Protein AF-A0A2S2N4M2-F1 (afdb_monomer_lite)

Structure (mmCIF, N/CA/C/O backbone):
data_AF-A0A2S2N4M2-F1
#
_entry.id   AF-A0A2S2N4M2-F1
#
loop_
_atom_site.group_PDB
_atom_site.id
_atom_site.type_symbol
_atom_site.label_atom_id
_atom_site.label_alt_id
_atom_site.label_comp_id
_atom_site.label_asym_id
_atom_site.label_entity_id
_atom_site.label_seq_id
_atom_site.pdbx_PDB_ins_code
_atom_site.Cartn_x
_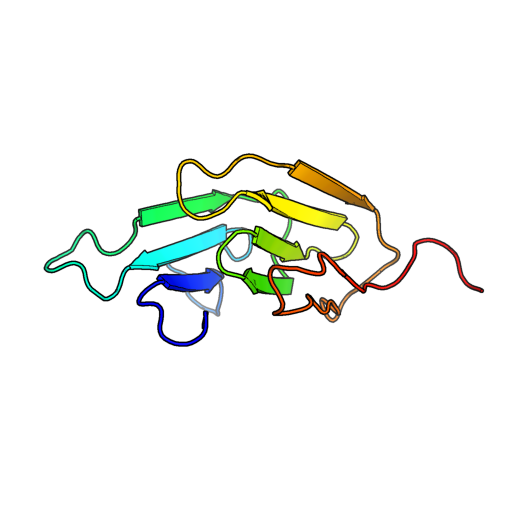atom_site.Cartn_y
_atom_site.Cartn_z
_atom_site.occupancy
_atom_site.B_iso_or_equiv
_atom_site.auth_seq_id
_atom_site.auth_comp_id
_atom_site.auth_asym_id
_atom_site.auth_atom_id
_atom_site.pdbx_PDB_model_num
ATOM 1 N N . MET A 1 1 ? -9.775 4.261 -2.021 1.00 62.59 1 MET A N 1
ATOM 2 C CA . MET A 1 1 ? -10.948 4.120 -1.133 1.00 62.59 1 MET A CA 1
ATOM 3 C C . MET A 1 1 ? -11.443 2.687 -1.236 1.00 62.59 1 MET A C 1
ATOM 5 O O . MET A 1 1 ? -11.504 2.176 -2.350 1.00 62.59 1 MET A O 1
ATOM 9 N N . LEU A 1 2 ? -11.699 2.011 -0.115 1.00 73.69 2 LEU A N 1
ATOM 10 C CA . LEU A 1 2 ? -12.089 0.598 -0.108 1.00 73.69 2 LEU A CA 1
ATOM 11 C C . LEU A 1 2 ? -13.612 0.457 -0.191 1.00 73.69 2 LEU A C 1
ATOM 13 O O . LEU A 1 2 ? -14.278 0.381 0.832 1.00 73.69 2 LEU A O 1
ATOM 17 N N . HIS A 1 3 ? -14.172 0.403 -1.401 1.00 78.31 3 HIS A N 1
ATOM 18 C CA . HIS A 1 3 ? -15.618 0.236 -1.620 1.00 78.31 3 HIS A CA 1
ATOM 19 C C . HIS A 1 3 ? -16.479 1.113 -0.679 1.00 78.31 3 HIS A C 1
ATOM 21 O O . HIS A 1 3 ? -16.288 2.324 -0.636 1.00 78.31 3 HIS A O 1
ATOM 27 N N . ARG A 1 4 ? -17.414 0.504 0.070 1.00 77.69 4 ARG A N 1
ATOM 28 C CA . ARG A 1 4 ? -18.278 1.149 1.075 1.00 77.69 4 ARG A CA 1
ATOM 29 C C . ARG A 1 4 ? -17.692 1.085 2.496 1.00 77.69 4 ARG A C 1
ATOM 31 O O . ARG A 1 4 ? -18.443 1.049 3.464 1.00 77.69 4 ARG A O 1
ATOM 38 N N . SER A 1 5 ? -16.370 1.000 2.628 1.00 83.50 5 SER A N 1
ATOM 39 C CA . SER A 1 5 ? -15.686 1.072 3.919 1.00 83.50 5 SER A CA 1
ATOM 40 C C . SER A 1 5 ? -15.341 2.519 4.268 1.00 83.50 5 SER A C 1
ATOM 42 O O . SER A 1 5 ? -14.990 3.327 3.413 1.00 83.50 5 SER A O 1
ATOM 44 N N . ASN A 1 6 ? -15.390 2.790 5.564 1.00 87.38 6 ASN A N 1
ATOM 45 C CA . ASN A 1 6 ? -14.867 3.952 6.274 1.00 87.38 6 ASN A CA 1
ATOM 46 C C . ASN A 1 6 ? -13.330 4.054 6.277 1.00 87.38 6 ASN A C 1
ATOM 48 O O . ASN A 1 6 ? -12.798 5.070 6.720 1.00 87.38 6 ASN A O 1
ATOM 52 N N . LEU A 1 7 ? -12.613 3.021 5.817 1.00 92.00 7 LEU A N 1
ATOM 53 C CA . LEU A 1 7 ? -11.153 3.002 5.831 1.00 92.00 7 LEU A CA 1
ATOM 54 C C . LEU A 1 7 ? -10.558 3.689 4.595 1.00 92.00 7 LEU A C 1
ATOM 56 O O . LEU A 1 7 ? -10.775 3.288 3.443 1.00 92.00 7 LEU A O 1
ATOM 60 N N . LEU A 1 8 ? -9.739 4.703 4.854 1.00 92.94 8 LEU A N 1
ATOM 61 C CA . LEU A 1 8 ? -8.998 5.482 3.871 1.00 92.94 8 LEU A CA 1
ATOM 62 C C . LEU A 1 8 ? -7.503 5.237 4.042 1.00 92.94 8 LEU A C 1
ATOM 64 O O . LEU A 1 8 ? -6.985 5.321 5.147 1.00 92.94 8 LEU A O 1
ATOM 68 N N . ALA A 1 9 ? -6.804 4.971 2.940 1.00 94.50 9 ALA A N 1
ATOM 69 C CA . ALA A 1 9 ? -5.347 4.955 2.917 1.00 94.50 9 ALA A CA 1
ATOM 70 C C . ALA A 1 9 ? -4.848 6.279 2.335 1.00 94.50 9 ALA A C 1
ATOM 72 O O . ALA A 1 9 ? -5.242 6.653 1.228 1.00 94.50 9 ALA A O 1
ATOM 73 N N . ILE A 1 10 ? -4.000 6.974 3.084 1.00 94.56 10 ILE A N 1
ATOM 74 C CA . ILE A 1 10 ? -3.437 8.279 2.744 1.00 94.56 10 ILE A CA 1
ATOM 75 C C . ILE A 1 10 ? -1.919 8.133 2.733 1.00 94.56 10 ILE A C 1
ATOM 77 O O . ILE A 1 10 ? -1.351 7.553 3.652 1.00 94.56 10 ILE A O 1
ATOM 81 N N . VAL A 1 11 ? -1.259 8.648 1.703 1.00 96.25 11 VAL A N 1
ATOM 82 C CA . VAL A 1 11 ? 0.206 8.723 1.656 1.00 96.25 11 VAL A CA 1
ATOM 83 C C . VAL A 1 11 ? 0.613 10.123 2.098 1.00 96.25 11 VAL A C 1
ATOM 85 O O . VAL A 1 11 ? -0.031 11.098 1.704 1.00 96.25 11 VAL A O 1
ATOM 88 N N . GLY A 1 12 ? 1.639 10.230 2.941 1.00 92.12 12 GLY A N 1
ATOM 89 C CA . GLY A 1 12 ? 2.228 11.527 3.273 1.00 92.12 12 GLY A CA 1
ATOM 90 C C . GLY A 1 12 ? 2.886 12.190 2.055 1.00 92.12 12 GLY A C 1
ATOM 91 O O . GLY A 1 12 ? 2.974 11.606 0.978 1.00 92.12 12 GLY A O 1
ATOM 92 N N . GLY A 1 13 ? 3.353 13.426 2.206 1.00 92.56 13 GLY A N 1
ATOM 93 C CA . GLY A 1 13 ? 4.002 14.175 1.123 1.00 92.56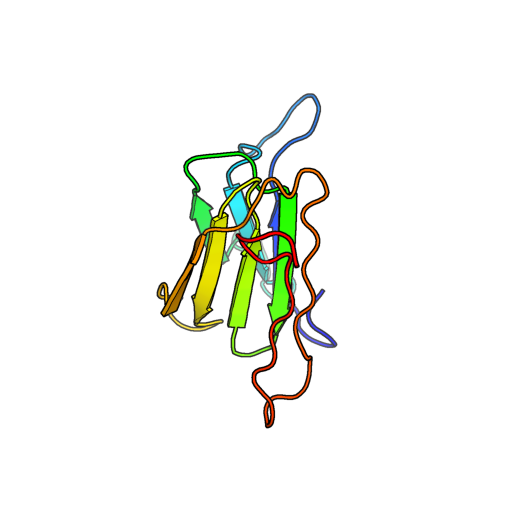 13 GLY A CA 1
ATOM 94 C C . GLY A 1 13 ? 3.344 15.518 0.796 1.00 92.56 13 GLY A C 1
ATOM 95 O O . GLY A 1 13 ? 2.530 16.042 1.558 1.00 92.56 13 GLY A O 1
ATOM 96 N N . GLY A 1 14 ? 3.752 16.101 -0.334 1.00 88.50 14 GLY A N 1
ATOM 97 C CA . GLY A 1 14 ? 3.436 17.479 -0.724 1.00 88.50 14 GLY A CA 1
ATOM 98 C C . GLY A 1 14 ? 4.590 18.449 -0.450 1.00 88.50 14 GLY A C 1
ATOM 99 O O . GLY A 1 14 ? 5.676 18.038 -0.055 1.00 88.50 14 GLY A O 1
ATOM 100 N N . SER A 1 15 ? 4.365 19.747 -0.677 1.00 90.44 15 SER A N 1
ATOM 101 C CA . SER A 1 15 ? 5.390 20.788 -0.477 1.00 90.44 15 SER A CA 1
ATOM 102 C C . SER A 1 15 ? 5.665 21.094 0.998 1.00 90.44 15 SER A C 1
ATOM 104 O O . SER A 1 15 ? 6.791 21.427 1.350 1.00 90.44 15 SER A O 1
ATOM 106 N N . HIS A 1 16 ? 4.650 20.951 1.856 1.00 92.38 16 HIS A N 1
ATOM 107 C CA . HIS A 1 16 ? 4.736 21.159 3.305 1.00 92.38 16 HIS A CA 1
ATOM 108 C C . HIS A 1 16 ? 4.056 19.991 4.041 1.00 92.38 16 HIS A C 1
ATOM 110 O O . HIS A 1 16 ? 2.945 20.139 4.560 1.00 92.38 16 HIS A O 1
ATOM 116 N N . PRO A 1 17 ? 4.666 18.793 4.020 1.00 90.94 17 PRO A N 1
ATOM 117 C CA . PRO A 1 17 ? 4.040 17.590 4.544 1.00 90.94 17 PRO A CA 1
ATOM 118 C C . PRO A 1 17 ? 3.962 17.597 6.073 1.00 90.94 17 PRO A C 1
ATOM 120 O O . PRO A 1 17 ? 4.955 17.842 6.754 1.00 90.94 17 PRO A O 1
ATOM 123 N N . LYS A 1 18 ? 2.804 17.213 6.625 1.00 90.75 18 LYS A N 1
ATOM 124 C CA . LYS A 1 18 ? 2.700 16.827 8.045 1.00 90.75 18 LYS A CA 1
ATOM 125 C C . LYS A 1 18 ? 3.326 15.452 8.313 1.00 90.75 18 LYS A C 1
ATOM 127 O O . LYS A 1 18 ? 3.839 15.221 9.401 1.00 90.75 18 LYS A O 1
ATOM 132 N N . PHE A 1 19 ? 3.264 14.555 7.329 1.00 93.25 19 PHE A N 1
ATOM 133 C CA . PHE A 1 19 ? 3.789 13.192 7.401 1.00 93.25 19 PHE A CA 1
ATOM 134 C C . PHE A 1 19 ? 4.709 12.913 6.206 1.00 93.25 19 PHE A C 1
ATOM 136 O O . PHE A 1 19 ? 4.396 13.388 5.109 1.00 93.25 19 PHE A O 1
ATOM 143 N N . PRO A 1 20 ? 5.796 12.136 6.376 1.00 94.94 20 PRO A N 1
ATOM 144 C CA . PRO A 1 20 ? 6.725 11.818 5.292 1.00 94.94 20 PRO A CA 1
ATOM 145 C C . PRO A 1 20 ? 6.044 11.128 4.103 1.00 94.94 20 PRO A C 1
ATOM 147 O O . PRO A 1 20 ? 5.112 10.347 4.282 1.00 94.94 20 PRO A O 1
ATOM 150 N N . ASP A 1 21 ? 6.564 11.339 2.897 1.00 95.94 21 ASP A N 1
ATOM 151 C CA . ASP A 1 21 ? 6.131 10.661 1.661 1.00 95.94 21 ASP A CA 1
ATOM 152 C C . ASP A 1 21 ? 6.376 9.142 1.656 1.00 95.94 21 ASP A C 1
ATOM 154 O O . ASP A 1 21 ? 5.754 8.385 0.910 1.00 95.94 21 ASP A O 1
ATOM 158 N N . ALA A 1 22 ? 7.250 8.678 2.541 1.00 97.00 22 ALA A N 1
ATOM 159 C CA . ALA A 1 22 ? 7.476 7.274 2.831 1.00 97.00 22 ALA A CA 1
ATOM 160 C C . ALA A 1 22 ? 6.502 6.699 3.880 1.00 97.00 22 ALA A C 1
ATOM 162 O O . ALA A 1 22 ? 6.741 5.606 4.392 1.00 97.00 22 ALA A O 1
ATOM 163 N N . SER A 1 23 ? 5.428 7.415 4.237 1.00 97.38 23 SER A N 1
ATOM 164 C CA . SER A 1 23 ? 4.451 6.970 5.242 1.00 97.38 23 SER A CA 1
ATOM 165 C C . SER A 1 23 ? 3.067 6.742 4.638 1.00 97.38 23 SER A C 1
ATOM 167 O O . SER A 1 23 ? 2.560 7.579 3.890 1.00 97.38 23 SER A O 1
ATOM 169 N N . VAL A 1 24 ? 2.437 5.619 4.995 1.00 97.31 24 VAL A N 1
ATOM 170 C C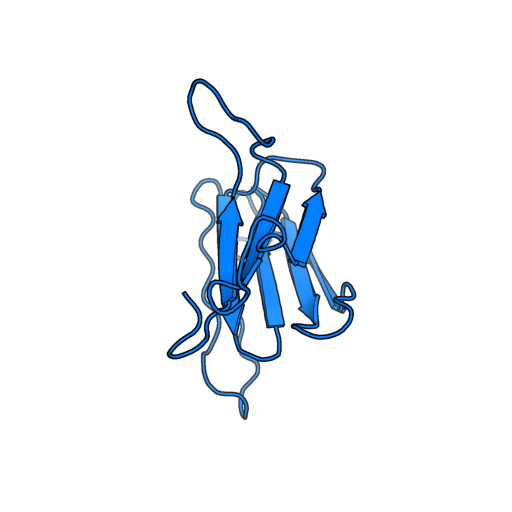A . VAL A 1 24 ? 1.032 5.314 4.683 1.00 97.31 24 VAL A CA 1
ATOM 171 C C . VAL A 1 24 ? 0.222 5.342 5.968 1.00 97.31 24 VAL A C 1
ATOM 173 O O . VAL A 1 24 ? 0.499 4.611 6.913 1.00 97.31 24 VAL A O 1
ATOM 176 N N . LEU A 1 25 ? -0.813 6.165 5.976 1.00 95.44 25 LEU A N 1
ATOM 177 C CA . LEU A 1 25 ? -1.718 6.398 7.087 1.00 95.44 25 LEU A CA 1
ATOM 178 C C . LEU A 1 25 ? -3.060 5.748 6.768 1.00 95.44 25 LEU A C 1
ATOM 180 O O . LEU A 1 25 ? -3.631 5.996 5.705 1.00 95.44 25 LEU A O 1
ATOM 184 N N . ILE A 1 26 ? -3.585 4.949 7.688 1.00 94.69 26 ILE A N 1
ATOM 185 C CA . ILE A 1 26 ? -4.942 4.416 7.594 1.00 94.69 26 ILE A CA 1
ATOM 186 C C . ILE A 1 26 ? -5.835 5.240 8.500 1.00 94.69 26 ILE A C 1
ATOM 188 O O . ILE A 1 26 ? -5.641 5.287 9.714 1.00 94.69 26 ILE A O 1
ATOM 192 N N . TRP A 1 27 ? -6.810 5.887 7.886 1.00 93.19 27 TRP A N 1
ATOM 193 C CA . TRP A 1 27 ? -7.819 6.689 8.547 1.00 93.19 27 TRP A CA 1
ATOM 194 C C . TRP A 1 27 ? -9.141 5.940 8.588 1.00 93.19 27 TRP A C 1
ATOM 196 O O . TRP A 1 27 ? -9.561 5.361 7.590 1.00 93.19 27 TRP A O 1
ATOM 206 N N . ASP A 1 28 ? -9.794 5.980 9.737 1.00 92.75 28 ASP A N 1
ATOM 207 C CA . ASP A 1 28 ? -11.140 5.479 9.959 1.00 92.75 28 ASP A CA 1
ATOM 208 C C . ASP A 1 28 ? -12.082 6.676 10.102 1.00 92.75 28 ASP A C 1
ATOM 210 O O . ASP A 1 28 ? -12.099 7.357 11.129 1.00 92.75 28 ASP A O 1
ATOM 214 N N . ASP A 1 29 ? -12.844 6.956 9.045 1.00 90.56 29 ASP A N 1
ATOM 215 C CA . ASP A 1 29 ? -13.721 8.127 9.020 1.00 90.56 29 ASP A CA 1
ATOM 216 C C . ASP A 1 29 ? -14.971 7.976 9.903 1.00 90.56 29 ASP A C 1
ATOM 218 O O . ASP A 1 29 ? -15.584 8.977 10.273 1.00 90.56 29 ASP A O 1
ATOM 222 N N . ALA A 1 30 ? -15.320 6.744 10.290 1.00 90.62 30 ALA A N 1
ATOM 223 C CA . ALA A 1 30 ? -16.467 6.475 11.153 1.00 90.62 30 ALA A CA 1
ATOM 224 C C . ALA A 1 30 ? -16.182 6.776 12.633 1.00 90.62 30 ALA A C 1
ATOM 226 O O . ALA A 1 30 ? -17.119 6.875 13.423 1.00 90.62 30 ALA A O 1
ATOM 227 N N . ARG A 1 31 ? -14.909 6.919 13.031 1.00 89.44 31 ARG A N 1
ATOM 228 C CA . ARG A 1 31 ? -14.546 7.290 14.405 1.00 89.44 31 ARG A CA 1
ATOM 229 C C . ARG A 1 31 ? -14.818 8.764 14.662 1.00 89.44 31 ARG A C 1
ATOM 231 O O . ARG A 1 31 ? -14.453 9.628 13.869 1.00 89.44 31 ARG A O 1
ATOM 238 N N . GLU A 1 32 ? -15.401 9.062 15.812 1.00 84.12 32 GLU A N 1
ATOM 239 C CA . GLU A 1 32 ? -15.594 10.437 16.263 1.00 84.12 32 GLU A CA 1
ATOM 240 C C . GLU A 1 32 ? -14.330 10.982 16.950 1.00 84.12 32 GLU A C 1
ATOM 242 O O . GLU A 1 32 ? -13.563 10.248 17.574 1.00 84.12 32 GLU A O 1
ATOM 247 N N . GLY A 1 33 ? -14.106 12.295 16.852 1.00 79.75 33 GLY A N 1
ATOM 248 C CA . GLY A 1 33 ? -12.994 12.973 17.524 1.00 79.75 33 GLY A CA 1
ATOM 249 C C . GLY A 1 33 ? -11.668 12.968 16.752 1.00 79.75 33 GLY A C 1
ATOM 250 O O . GLY A 1 33 ? -11.639 12.949 15.522 1.00 79.75 33 GLY A O 1
ATOM 251 N N . LYS A 1 34 ? -10.551 13.091 17.485 1.00 77.69 34 LYS A N 1
ATOM 252 C CA . LYS A 1 34 ? -9.201 13.275 16.911 1.00 77.69 34 LYS A CA 1
ATOM 253 C C . LYS A 1 34 ? -8.480 11.959 16.581 1.00 77.69 34 LYS A C 1
ATOM 255 O O . LYS A 1 34 ? -7.542 11.985 15.788 1.00 77.69 34 LYS A O 1
ATOM 260 N N . ASP A 1 35 ? -8.956 10.825 17.095 1.00 84.38 35 ASP A N 1
ATOM 261 C CA . ASP A 1 35 ? -8.350 9.494 16.909 1.00 84.38 35 ASP A CA 1
ATOM 262 C C . ASP A 1 35 ? -8.880 8.769 15.660 1.00 84.38 35 ASP A C 1
ATOM 264 O O . ASP A 1 35 ? -9.260 7.595 15.688 1.00 84.38 35 ASP A O 1
ATOM 268 N N . LYS A 1 36 ? -8.905 9.486 14.530 1.00 91.31 36 LYS A N 1
ATOM 269 C CA . LYS A 1 36 ? -9.248 8.913 13.218 1.00 91.31 36 LYS A CA 1
ATOM 270 C C . LYS A 1 36 ? -8.085 8.156 12.579 1.00 91.31 36 LYS A C 1
ATOM 272 O O . LYS A 1 36 ? -8.315 7.283 11.749 1.00 91.31 36 LYS A O 1
ATOM 27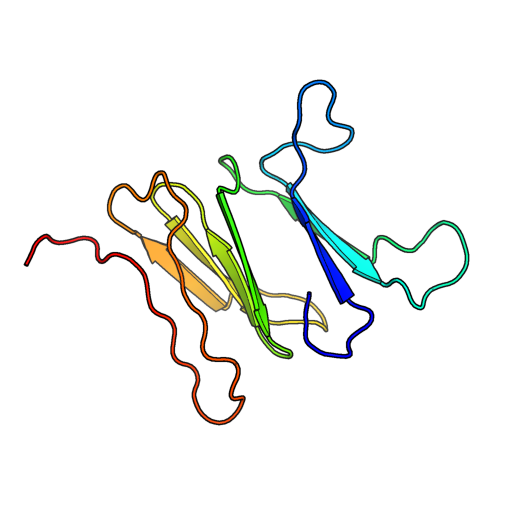7 N N . LEU A 1 37 ? -6.842 8.472 12.944 1.00 92.12 37 LEU A N 1
ATOM 278 C CA . LEU A 1 37 ? -5.665 7.741 12.476 1.00 92.12 37 LEU A CA 1
ATOM 279 C C . LEU A 1 37 ? -5.559 6.419 13.242 1.00 92.12 37 LEU A C 1
ATOM 281 O O . LEU A 1 37 ? -5.261 6.418 14.433 1.00 92.12 37 LEU A O 1
ATOM 285 N N . VAL A 1 38 ? -5.810 5.299 12.564 1.00 93.06 38 VAL A N 1
ATOM 286 C CA . VAL A 1 38 ? -5.853 3.975 13.205 1.00 93.06 38 VAL A CA 1
ATOM 287 C C . VAL A 1 38 ? -4.584 3.163 13.004 1.00 93.06 38 VAL A C 1
ATOM 289 O O . VAL A 1 38 ? -4.265 2.325 13.844 1.00 93.06 38 VAL A O 1
ATOM 292 N N . LEU A 1 39 ? -3.870 3.381 11.898 1.00 93.56 39 LEU A N 1
ATOM 293 C CA . LEU A 1 39 ? -2.612 2.700 11.598 1.00 93.56 39 LEU A CA 1
ATOM 294 C C . LEU A 1 39 ? -1.675 3.645 10.849 1.00 93.56 39 LEU A C 1
ATOM 296 O O . LEU A 1 39 ? -2.118 4.459 10.039 1.00 93.56 39 LEU A O 1
ATOM 300 N N . GLU A 1 40 ? -0.380 3.469 11.067 1.00 94.94 40 GLU A N 1
ATOM 301 C CA . GLU A 1 40 ? 0.685 4.150 10.341 1.00 94.94 40 GLU A CA 1
ATOM 302 C C . GLU A 1 40 ? 1.744 3.122 9.941 1.00 94.94 40 GLU A C 1
ATOM 304 O O . GLU A 1 40 ? 2.153 2.280 10.742 1.00 94.94 40 GLU A O 1
ATOM 309 N N . PHE A 1 41 ? 2.160 3.172 8.680 1.00 96.44 41 PHE A N 1
ATOM 310 C CA . PHE A 1 41 ? 3.210 2.336 8.117 1.00 96.44 41 PHE A CA 1
ATOM 311 C C . PHE A 1 41 ? 4.326 3.236 7.607 1.00 96.44 41 PHE A C 1
ATOM 313 O O . PHE A 1 41 ? 4.060 4.146 6.823 1.00 96.44 41 PHE A O 1
ATOM 320 N N . SER A 1 42 ? 5.566 2.943 7.987 1.00 96.69 42 SER A N 1
ATOM 321 C CA . SER A 1 42 ? 6.748 3.668 7.518 1.00 96.69 42 SER A CA 1
ATOM 322 C C . SER A 1 42 ? 7.594 2.781 6.610 1.00 96.69 42 SER A C 1
ATOM 324 O O . SER A 1 42 ? 7.836 1.610 6.909 1.00 96.69 42 SER A O 1
ATOM 326 N N . PHE A 1 43 ? 8.059 3.351 5.503 1.00 97.12 43 PHE A N 1
ATOM 327 C CA . PHE A 1 43 ? 8.821 2.660 4.470 1.00 97.12 43 PHE A CA 1
ATOM 328 C C . PHE A 1 43 ? 10.208 3.293 4.287 1.00 97.12 43 PHE A C 1
ATOM 330 O O . PHE A 1 43 ? 10.414 4.457 4.622 1.00 97.12 43 PHE A O 1
ATOM 337 N N . PRO A 1 44 ? 11.189 2.548 3.746 1.00 95.31 44 PRO A N 1
ATOM 338 C CA . PRO A 1 44 ? 12.549 3.060 3.557 1.00 95.31 44 PRO A CA 1
ATOM 339 C C . PRO A 1 44 ? 12.693 4.026 2.369 1.00 95.31 44 PRO A C 1
ATOM 341 O O . PRO A 1 44 ? 13.747 4.632 2.193 1.00 95.31 44 PRO A O 1
ATOM 344 N N . ARG A 1 45 ? 11.680 4.122 1.503 1.00 96.50 45 ARG A N 1
ATOM 345 C CA . ARG A 1 45 ? 11.654 4.978 0.308 1.00 96.50 45 ARG A CA 1
ATOM 346 C C . ARG A 1 45 ? 10.245 5.552 0.120 1.00 96.50 45 ARG A C 1
ATOM 348 O O . ARG A 1 45 ? 9.304 4.973 0.669 1.00 96.50 45 ARG A O 1
ATOM 355 N N . PRO A 1 46 ? 10.094 6.621 -0.684 1.00 97.31 46 PRO A N 1
ATOM 356 C CA . PRO A 1 46 ? 8.792 7.200 -0.988 1.00 97.31 46 PRO A CA 1
ATOM 357 C C . PRO A 1 46 ? 7.811 6.169 -1.542 1.00 97.31 46 PRO A C 1
ATOM 359 O O . PRO A 1 46 ? 8.167 5.320 -2.370 1.00 97.31 46 PRO A O 1
ATOM 362 N N . VAL A 1 47 ? 6.567 6.258 -1.083 1.00 97.94 47 VAL A N 1
ATOM 363 C CA . VAL A 1 47 ? 5.480 5.406 -1.554 1.00 97.94 47 VAL A CA 1
ATOM 364 C C . VAL A 1 47 ? 4.895 6.013 -2.823 1.00 97.94 47 VAL A C 1
ATOM 366 O O . VAL A 1 47 ? 4.424 7.145 -2.828 1.00 97.94 47 VAL A O 1
ATOM 369 N N . LEU A 1 48 ? 4.907 5.243 -3.908 1.00 97.31 48 LEU A N 1
ATOM 370 C CA . LEU A 1 48 ? 4.422 5.677 -5.219 1.00 97.31 48 LEU A CA 1
ATOM 371 C C . LEU A 1 48 ? 2.940 5.367 -5.422 1.00 97.31 48 LEU A C 1
ATOM 373 O O . LEU A 1 48 ? 2.227 6.117 -6.084 1.00 97.31 48 LEU A O 1
ATOM 377 N N . ALA A 1 49 ? 2.467 4.249 -4.872 1.00 96.81 49 ALA A N 1
ATOM 378 C CA . ALA A 1 49 ? 1.069 3.861 -4.967 1.00 96.81 49 ALA A CA 1
ATOM 379 C C . ALA A 1 49 ? 0.639 2.985 -3.793 1.00 96.81 49 ALA A C 1
ATOM 381 O O . ALA A 1 49 ? 1.426 2.228 -3.222 1.00 96.81 49 ALA A O 1
ATOM 382 N N . VAL A 1 50 ? -0.656 3.049 -3.489 1.00 96.88 50 VAL A N 1
ATOM 383 C CA . VAL A 1 50 ? -1.326 2.151 -2.550 1.00 96.88 50 VAL A CA 1
ATOM 384 C C . VAL A 1 50 ? -2.542 1.534 -3.239 1.00 96.88 50 VAL A C 1
ATOM 386 O O . VAL A 1 50 ? -3.293 2.210 -3.955 1.00 96.88 50 VAL A O 1
ATOM 389 N N . ARG A 1 51 ? -2.743 0.233 -3.035 1.00 95.56 51 ARG A N 1
ATOM 390 C CA . ARG A 1 51 ? -3.978 -0.484 -3.377 1.00 95.56 51 ARG A CA 1
ATOM 391 C C . ARG A 1 51 ? -4.474 -1.217 -2.147 1.00 95.56 51 ARG A C 1
ATOM 393 O O . ARG A 1 51 ? -3.685 -1.711 -1.351 1.00 95.56 51 ARG A O 1
ATOM 400 N N . MET A 1 52 ? -5.786 -1.273 -1.980 1.00 93.06 52 MET A N 1
ATOM 401 C CA . MET A 1 52 ? -6.394 -1.870 -0.800 1.00 93.06 52 MET A CA 1
ATOM 402 C C . MET A 1 52 ? -7.617 -2.681 -1.197 1.00 93.06 52 MET A C 1
ATOM 404 O O . MET A 1 52 ? -8.423 -2.243 -2.016 1.00 93.06 52 MET A O 1
ATOM 408 N N . ARG A 1 53 ? -7.744 -3.843 -0.565 1.00 91.62 53 ARG A N 1
ATOM 409 C CA . ARG A 1 53 ? -8.935 -4.688 -0.512 1.00 91.62 53 ARG A CA 1
ATOM 410 C C . ARG A 1 53 ? -9.244 -4.971 0.962 1.00 91.62 53 ARG A C 1
ATOM 412 O O . ARG A 1 53 ? -8.450 -4.639 1.836 1.00 91.62 53 ARG A O 1
ATOM 419 N N . HIS A 1 54 ? -10.388 -5.584 1.251 1.00 89.25 54 HIS A N 1
ATOM 420 C CA . HIS A 1 54 ? -10.834 -5.850 2.618 1.00 89.25 54 HIS A CA 1
ATOM 421 C C . HIS A 1 54 ? -9.811 -6.628 3.459 1.00 89.25 54 HIS A C 1
ATOM 423 O O . HIS A 1 54 ? -9.700 -6.388 4.652 1.00 89.25 54 HIS A O 1
ATOM 429 N N . ASP A 1 55 ? -9.051 -7.537 2.851 1.00 92.06 55 ASP A N 1
ATOM 430 C CA . ASP A 1 55 ? -8.108 -8.427 3.531 1.00 92.06 55 ASP A CA 1
ATOM 431 C C . ASP A 1 55 ? -6.628 -8.128 3.222 1.00 92.06 55 ASP A C 1
ATOM 433 O O . ASP A 1 55 ? -5.741 -8.814 3.743 1.00 92.06 55 ASP A O 1
ATOM 437 N N . ARG A 1 56 ? -6.342 -7.162 2.336 1.00 94.69 56 ARG A N 1
ATOM 438 C CA . ARG A 1 56 ? -4.991 -6.885 1.826 1.00 94.69 56 ARG A CA 1
ATOM 439 C C . ARG A 1 56 ? -4.734 -5.393 1.658 1.00 94.69 56 ARG A C 1
ATOM 441 O O . ARG A 1 56 ? -5.520 -4.690 1.025 1.00 94.69 56 ARG A O 1
ATOM 448 N N . LEU A 1 57 ? -3.571 -4.950 2.121 1.00 96.31 57 LEU A N 1
ATOM 449 C CA . LEU A 1 57 ? -3.004 -3.639 1.816 1.00 96.31 57 LEU A CA 1
ATOM 450 C C . LEU A 1 57 ? -1.731 -3.834 0.992 1.00 96.31 57 LEU A C 1
ATOM 452 O O . LEU A 1 57 ? -0.830 -4.561 1.400 1.00 96.31 57 LEU A O 1
ATOM 456 N N . VAL A 1 58 ? -1.659 -3.191 -0.166 1.00 97.56 58 VAL A N 1
ATOM 457 C CA . VAL A 1 58 ? -0.521 -3.254 -1.081 1.00 97.56 58 VAL A CA 1
ATOM 458 C C . VAL A 1 58 ? 0.120 -1.880 -1.169 1.00 97.56 58 VAL A C 1
ATOM 460 O O . VAL A 1 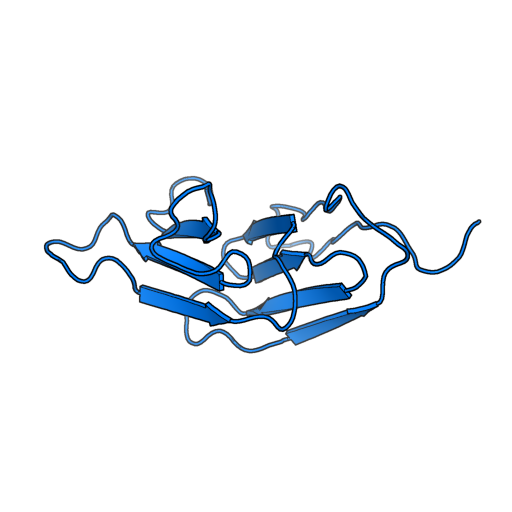58 ? -0.554 -0.906 -1.505 1.00 97.56 58 VAL A O 1
ATOM 463 N N . VAL A 1 59 ? 1.420 -1.812 -0.895 1.00 98.06 59 VAL A N 1
ATOM 464 C CA . VAL A 1 59 ? 2.213 -0.580 -0.936 1.00 98.06 59 VAL A CA 1
ATOM 465 C C . VAL A 1 59 ? 3.334 -0.731 -1.952 1.00 98.06 59 VAL A C 1
ATOM 467 O O . VAL A 1 59 ? 4.078 -1.710 -1.917 1.00 98.06 59 VAL A O 1
ATOM 470 N N . VAL A 1 60 ? 3.454 0.240 -2.853 1.00 98.06 60 VAL A N 1
ATOM 471 C CA . VAL A 1 60 ? 4.397 0.211 -3.974 1.00 98.06 60 VAL A CA 1
ATOM 472 C C . VAL A 1 60 ? 5.453 1.285 -3.798 1.00 98.06 60 VAL A C 1
ATOM 474 O O . VAL A 1 60 ? 5.134 2.465 -3.663 1.00 98.06 60 VAL A O 1
ATOM 477 N N . LEU A 1 61 ? 6.708 0.864 -3.840 1.00 97.56 61 LEU A N 1
ATOM 478 C CA . LEU A 1 61 ? 7.893 1.702 -3.971 1.00 97.56 61 LEU A CA 1
ATOM 479 C C . LEU A 1 61 ? 8.429 1.555 -5.405 1.00 97.56 61 LEU A C 1
ATOM 481 O O . LEU A 1 61 ? 7.943 0.750 -6.197 1.00 97.56 61 LEU A O 1
ATOM 485 N N . GLN A 1 62 ? 9.479 2.300 -5.734 1.00 96.50 62 GLN A N 1
ATOM 486 C CA . GLN A 1 62 ? 10.074 2.297 -7.073 1.00 96.50 62 GLN A CA 1
ATOM 487 C C . GLN A 1 62 ? 10.576 0.921 -7.546 1.00 96.50 62 GLN A C 1
ATOM 489 O O . GLN A 1 62 ? 10.406 0.583 -8.712 1.00 96.50 62 GLN A O 1
ATOM 494 N N . ASN A 1 63 ? 11.181 0.120 -6.665 1.00 96.00 63 ASN A N 1
ATOM 495 C CA . ASN A 1 63 ? 11.772 -1.183 -7.023 1.00 96.00 63 ASN A CA 1
ATOM 496 C C . ASN A 1 63 ? 11.277 -2.331 -6.137 1.00 96.00 63 ASN A C 1
ATOM 498 O O . ASN A 1 63 ? 11.829 -3.431 -6.168 1.00 96.00 63 ASN A O 1
ATOM 502 N N . ARG A 1 64 ? 10.290 -2.064 -5.279 1.00 96.50 64 ARG A N 1
ATOM 503 C CA . ARG A 1 64 ? 9.765 -3.034 -4.319 1.00 96.50 64 ARG A CA 1
ATOM 504 C C . ARG A 1 64 ? 8.284 -2.827 -4.095 1.00 96.50 64 ARG A C 1
ATOM 506 O O . ARG A 1 64 ? 7.778 -1.712 -4.179 1.00 96.50 64 ARG A O 1
ATOM 513 N N . LEU A 1 65 ? 7.606 -3.905 -3.747 1.00 97.38 65 LEU A N 1
ATOM 514 C CA . LEU A 1 65 ? 6.204 -3.898 -3.378 1.00 97.38 65 LEU A CA 1
ATOM 515 C C . LEU A 1 65 ? 6.002 -4.749 -2.129 1.00 97.38 65 LEU A C 1
ATOM 517 O O . LEU A 1 65 ? 6.558 -5.840 -2.010 1.00 97.38 65 LEU A O 1
ATOM 521 N N . TYR A 1 66 ? 5.175 -4.255 -1.216 1.00 97.88 66 TYR A N 1
ATOM 522 C CA . TYR A 1 66 ? 4.818 -4.928 0.025 1.00 97.88 66 TYR A CA 1
ATOM 523 C C . TYR A 1 66 ? 3.336 -5.271 0.036 1.00 97.88 66 TYR A C 1
ATOM 525 O O . TYR A 1 66 ? 2.500 -4.442 -0.323 1.00 97.88 66 TYR A O 1
ATOM 533 N N . VAL A 1 67 ? 3.011 -6.475 0.497 1.00 97.50 67 VAL A N 1
ATOM 534 C CA . VAL A 1 67 ? 1.636 -6.918 0.732 1.00 97.50 67 VAL A CA 1
ATOM 535 C C . VAL A 1 67 ? 1.469 -7.195 2.216 1.00 97.50 67 VAL A C 1
ATOM 537 O O . VAL A 1 67 ? 2.189 -8.019 2.776 1.00 97.50 67 VAL A O 1
ATOM 540 N N . PHE A 1 68 ? 0.498 -6.543 2.841 1.00 97.50 68 PHE A N 1
ATOM 541 C CA . PHE A 1 68 ? 0.141 -6.722 4.242 1.00 97.50 68 PHE A CA 1
ATOM 542 C C . PHE A 1 68 ? -1.239 -7.363 4.380 1.00 97.50 68 PHE A C 1
ATOM 544 O O . PHE A 1 68 ? -2.113 -7.174 3.527 1.00 97.50 68 PHE A O 1
ATOM 551 N N . SER A 1 69 ? -1.446 -8.094 5.474 1.00 95.06 69 SER A N 1
ATOM 552 C CA . SER A 1 69 ? -2.789 -8.425 5.947 1.00 95.06 69 SER A CA 1
ATOM 553 C C . SER A 1 69 ? -3.507 -7.149 6.397 1.00 95.06 69 SER A C 1
ATOM 555 O O . SER A 1 69 ? -2.879 -6.165 6.789 1.00 95.06 69 SER A O 1
ATOM 557 N N . PHE A 1 70 ? -4.832 -7.133 6.297 1.00 92.44 70 PHE A N 1
ATOM 558 C CA . PHE A 1 70 ? -5.651 -5.969 6.631 1.00 92.44 70 PHE A CA 1
ATOM 559 C C . PHE A 1 70 ? -7.063 -6.422 7.051 1.00 92.44 70 PHE A C 1
ATOM 561 O O . PHE A 1 70 ? -7.478 -7.500 6.626 1.00 92.44 70 PHE A O 1
ATOM 568 N N . PRO A 1 71 ? -7.820 -5.666 7.872 1.00 87.19 71 PRO A N 1
ATOM 569 C CA . PRO A 1 71 ? -7.425 -4.481 8.645 1.00 87.19 71 PRO A CA 1
ATOM 570 C C 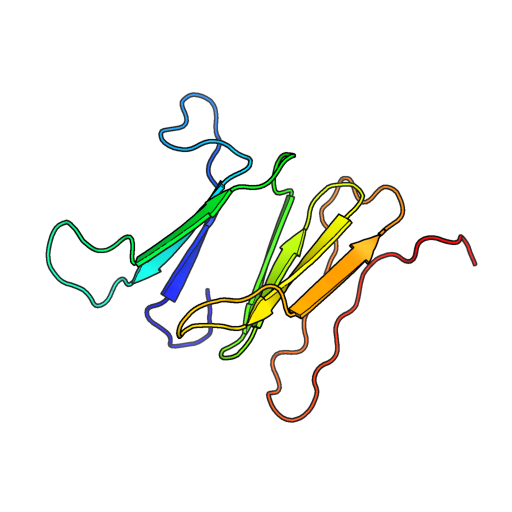. PRO A 1 71 ? -6.905 -4.795 10.057 1.00 87.19 71 PRO A C 1
ATOM 572 O O . PRO A 1 71 ? -6.226 -3.969 10.663 1.00 87.19 71 PRO A O 1
ATOM 575 N N . HIS A 1 72 ? -7.213 -5.974 10.604 1.00 87.06 72 HIS A N 1
ATOM 576 C CA . HIS A 1 72 ? -6.917 -6.308 11.998 1.00 87.06 72 HIS A CA 1
ATOM 577 C C . HIS A 1 72 ? -5.475 -6.796 12.158 1.00 87.06 72 HIS A C 1
ATOM 579 O O . HIS A 1 72 ? -5.139 -7.875 11.679 1.00 87.06 72 HIS A O 1
ATOM 585 N N . ARG A 1 73 ? -4.652 -6.019 12.876 1.00 88.94 73 ARG A N 1
ATOM 586 C CA . ARG A 1 73 ? -3.219 -6.286 13.125 1.00 88.94 73 ARG A CA 1
ATOM 587 C C . ARG A 1 73 ? -2.446 -6.597 11.832 1.00 88.94 73 ARG A C 1
ATOM 589 O O . ARG A 1 73 ? -2.057 -7.743 11.613 1.00 88.94 73 ARG A O 1
ATOM 596 N N . PRO A 1 74 ? -2.221 -5.584 10.981 1.00 94.06 74 PRO A N 1
ATOM 597 C CA . PRO A 1 74 ? -1.506 -5.764 9.728 1.00 94.06 74 PRO A CA 1
ATOM 598 C C . PRO A 1 74 ? -0.118 -6.373 9.929 1.00 94.06 74 PRO A C 1
ATOM 600 O O . PRO A 1 74 ? 0.701 -5.863 10.692 1.00 94.06 74 PRO A O 1
ATOM 603 N N . THR A 1 75 ? 0.160 -7.447 9.204 1.00 96.50 75 THR A N 1
ATOM 604 C CA . THR A 1 75 ? 1.461 -8.115 9.152 1.00 96.50 75 THR A CA 1
ATOM 605 C C . THR A 1 75 ? 1.915 -8.213 7.707 1.00 96.50 75 THR A C 1
ATOM 607 O O . THR A 1 75 ? 1.099 -8.372 6.798 1.00 96.50 75 THR A O 1
ATOM 610 N N . LYS A 1 76 ? 3.224 -8.094 7.471 1.00 97.31 76 LYS A N 1
ATOM 611 C CA . LYS A 1 76 ? 3.789 -8.247 6.128 1.00 97.31 76 LYS A CA 1
ATOM 612 C C . LYS A 1 76 ? 3.640 -9.708 5.698 1.00 97.31 76 LYS A C 1
ATOM 614 O O . LYS A 1 76 ? 4.216 -10.590 6.325 1.00 97.31 76 LYS A O 1
ATOM 619 N N . LEU A 1 77 ? 2.864 -9.941 4.646 1.00 96.81 77 LEU A N 1
ATOM 620 C CA . LEU A 1 77 ? 2.634 -11.260 4.058 1.00 96.81 77 LEU A CA 1
ATOM 621 C C . LEU A 1 77 ? 3.659 -11.554 2.967 1.00 96.81 77 LEU A C 1
ATOM 623 O O . LEU A 1 77 ? 4.253 -12.626 2.953 1.00 96.81 77 LEU A O 1
ATOM 627 N N . PHE A 1 78 ? 3.869 -10.592 2.067 1.00 96.69 78 PHE A N 1
ATOM 628 C CA . PHE A 1 78 ? 4.774 -10.749 0.934 1.00 96.69 78 PHE A CA 1
ATOM 629 C C . PHE A 1 78 ? 5.582 -9.484 0.682 1.00 96.69 78 PHE A C 1
ATOM 631 O O . PHE A 1 78 ? 5.147 -8.365 0.966 1.00 96.69 78 PHE A O 1
ATOM 638 N N . GLU A 1 79 ? 6.755 -9.691 0.102 1.00 97.06 79 GLU A N 1
ATOM 639 C CA . GLU A 1 79 ? 7.632 -8.656 -0.418 1.00 97.06 79 GLU A CA 1
ATOM 640 C C . GLU A 1 79 ? 8.120 -9.114 -1.789 1.00 97.06 79 GLU A C 1
ATOM 642 O O . GLU A 1 79 ? 8.600 -10.237 -1.936 1.00 97.06 79 GLU A O 1
ATOM 647 N N . PHE A 1 80 ? 7.965 -8.251 -2.787 1.00 95.88 80 PHE A N 1
ATOM 648 C CA . PHE A 1 80 ? 8.387 -8.519 -4.154 1.00 95.88 80 PHE A CA 1
ATOM 649 C C . PHE A 1 80 ? 9.367 -7.449 -4.601 1.00 95.88 80 PHE A C 1
ATOM 651 O O . PHE A 1 80 ? 9.131 -6.257 -4.397 1.00 95.88 80 PHE A O 1
ATOM 658 N N . GLU A 1 81 ? 10.444 -7.872 -5.252 1.00 94.81 81 GLU A N 1
ATOM 659 C CA . GLU A 1 81 ? 11.300 -6.966 -6.006 1.00 94.81 81 GLU A CA 1
ATOM 660 C C . GLU A 1 81 ? 10.726 -6.771 -7.407 1.00 94.81 81 GLU A C 1
ATOM 662 O O . GLU A 1 81 ? 10.296 -7.718 -8.071 1.00 94.81 81 GLU A O 1
ATOM 667 N N . THR A 1 82 ? 10.717 -5.523 -7.855 1.00 94.25 82 THR A N 1
ATOM 668 C CA . THR A 1 82 ? 10.258 -5.138 -9.187 1.00 94.25 82 THR A CA 1
ATOM 669 C C . THR A 1 82 ? 11.418 -4.525 -9.950 1.00 94.25 82 THR A C 1
ATOM 671 O O . THR A 1 82 ? 12.371 -3.997 -9.369 1.00 94.25 82 THR A O 1
ATOM 674 N N . ARG A 1 83 ? 11.319 -4.519 -11.281 1.00 93.12 83 ARG A N 1
ATOM 675 C CA . ARG A 1 83 ? 12.111 -3.567 -12.062 1.00 93.12 83 ARG A CA 1
ATOM 676 C C . ARG A 1 83 ? 11.707 -2.139 -11.667 1.00 93.12 83 ARG A C 1
ATOM 678 O O . ARG A 1 83 ? 10.719 -1.937 -10.958 1.00 93.12 83 ARG A O 1
ATOM 685 N N . ASP A 1 84 ? 12.478 -1.161 -12.127 1.00 95.12 84 ASP A N 1
ATOM 686 C CA . ASP A 1 84 ? 12.128 0.250 -12.017 1.00 95.12 84 ASP A CA 1
ATOM 687 C C . ASP A 1 84 ? 10.670 0.507 -12.434 1.00 95.12 84 ASP A C 1
ATOM 689 O O . ASP A 1 84 ? 10.277 0.305 -13.585 1.00 95.12 84 ASP A O 1
ATOM 693 N N . ASN A 1 85 ? 9.868 0.905 -11.450 1.00 95.44 85 ASN A N 1
ATOM 694 C CA . ASN A 1 85 ? 8.444 1.180 -11.550 1.00 95.44 85 ASN A CA 1
ATOM 695 C C . ASN A 1 85 ? 8.174 2.624 -11.092 1.00 95.44 85 ASN A C 1
ATOM 697 O O . ASN A 1 85 ? 7.480 2.843 -10.096 1.00 95.44 85 ASN A O 1
ATOM 701 N N . PRO A 1 86 ? 8.704 3.639 -11.803 1.00 95.44 86 PRO A N 1
ATOM 702 C CA . PRO A 1 86 ? 8.646 5.038 -11.371 1.00 95.44 86 PRO A CA 1
ATOM 703 C C . PRO A 1 86 ? 7.216 5.591 -11.314 1.00 95.44 86 PRO A C 1
ATOM 705 O O . PRO A 1 86 ? 6.960 6.604 -10.674 1.00 95.44 86 PRO A O 1
ATOM 708 N N . LYS A 1 87 ? 6.267 4.920 -11.978 1.00 95.19 87 LYS A N 1
ATOM 709 C CA . LYS A 1 87 ? 4.843 5.276 -11.989 1.00 95.19 87 LYS A CA 1
ATOM 710 C C . LYS A 1 87 ? 4.021 4.537 -10.924 1.00 95.19 87 LYS A C 1
ATOM 712 O O . LYS A 1 87 ? 2.811 4.732 -10.875 1.00 95.19 87 LYS A O 1
ATOM 717 N N . GLY A 1 88 ? 4.634 3.662 -10.120 1.00 95.75 88 GLY A N 1
ATOM 718 C CA . GLY A 1 88 ? 3.925 2.879 -9.103 1.00 95.75 88 GLY A CA 1
ATOM 719 C C . GLY A 1 88 ? 2.816 1.991 -9.681 1.00 95.75 88 GLY A C 1
ATOM 720 O O . GLY A 1 88 ? 1.764 1.831 -9.065 1.00 95.75 88 GLY A O 1
ATOM 721 N N . ILE A 1 89 ? 3.011 1.447 -10.886 1.00 96.25 89 ILE A N 1
ATOM 722 C CA . ILE A 1 89 ? 2.007 0.642 -11.585 1.00 96.25 89 ILE A CA 1
ATOM 723 C C . ILE A 1 89 ? 1.800 -0.662 -10.820 1.00 96.25 89 ILE A C 1
ATOM 725 O O . ILE A 1 89 ? 2.731 -1.446 -10.638 1.00 96.25 89 ILE A O 1
ATOM 729 N N . VAL A 1 90 ? 0.564 -0.882 -10.392 1.00 96.94 90 VAL A N 1
ATOM 730 C CA . VAL A 1 90 ? 0.088 -2.107 -9.759 1.00 96.94 90 VAL A CA 1
ATOM 731 C C . VAL A 1 90 ? -1.422 -2.187 -9.947 1.00 96.94 90 VAL A C 1
ATOM 733 O O . VAL A 1 90 ? -2.111 -1.158 -9.922 1.00 96.94 90 VAL A O 1
ATOM 736 N N . ASP A 1 91 ? -1.940 -3.402 -10.070 1.00 96.19 91 ASP A N 1
ATOM 737 C CA . ASP A 1 91 ? -3.366 -3.659 -9.938 1.00 96.19 91 ASP A CA 1
ATOM 738 C C . ASP A 1 91 ? -3.656 -4.851 -9.021 1.00 96.19 91 ASP A C 1
ATOM 740 O O . ASP A 1 91 ? -2.940 -5.854 -9.031 1.00 96.19 91 ASP A O 1
ATOM 744 N N . LEU A 1 92 ? -4.699 -4.715 -8.203 1.00 95.50 92 LEU A N 1
ATOM 745 C CA . LEU A 1 92 ? -5.118 -5.697 -7.203 1.00 95.50 92 LEU A CA 1
ATOM 746 C C . LEU A 1 92 ? -6.560 -6.106 -7.491 1.00 95.50 92 LEU A C 1
ATOM 748 O O . LEU A 1 92 ? -7.459 -5.267 -7.489 1.00 95.50 92 LEU A O 1
ATOM 752 N N . CYS A 1 93 ? -6.795 -7.406 -7.670 1.00 94.44 93 CYS A N 1
ATOM 753 C CA . CYS A 1 93 ? -8.137 -7.912 -7.922 1.00 94.44 93 CYS A CA 1
ATOM 754 C C . CYS A 1 93 ? -9.058 -7.655 -6.715 1.00 94.44 93 CYS A C 1
ATOM 756 O O . CYS A 1 93 ? -8.732 -8.085 -5.602 1.00 94.44 93 CYS A O 1
ATOM 758 N N . PRO A 1 94 ? -10.231 -7.025 -6.914 1.00 90.69 94 PRO A N 1
ATOM 759 C CA . PRO A 1 94 ? -11.149 -6.705 -5.823 1.00 90.69 94 PRO A CA 1
ATOM 760 C C . PRO A 1 94 ? -11.888 -7.931 -5.262 1.00 90.69 94 PRO A C 1
ATOM 762 O O . PRO A 1 94 ? -12.433 -7.852 -4.164 1.00 90.69 94 PRO A O 1
ATOM 765 N N . SER A 1 95 ? -11.908 -9.067 -5.974 1.00 90.56 95 SER A N 1
ATOM 766 C CA . SER A 1 95 ? -12.606 -10.283 -5.529 1.00 90.56 95 SER A CA 1
ATOM 767 C C . SER A 1 95 ? -11.887 -10.957 -4.363 1.00 90.56 95 SER A C 1
ATOM 769 O O . SER A 1 95 ? -10.695 -11.230 -4.444 1.00 90.56 95 SER A O 1
ATOM 771 N N . LEU A 1 96 ? -12.616 -11.303 -3.301 1.00 87.94 96 LEU A N 1
ATOM 772 C CA . LEU A 1 96 ? -12.059 -12.057 -2.172 1.00 87.94 96 LEU A CA 1
ATOM 773 C C . LEU A 1 96 ? -11.766 -13.525 -2.514 1.00 87.94 96 LEU A C 1
ATOM 775 O O . LEU A 1 96 ? -10.895 -14.127 -1.895 1.00 87.94 96 LEU A O 1
ATOM 779 N N . GLU A 1 97 ? -12.428 -14.081 -3.528 1.00 91.25 97 GLU A N 1
ATOM 780 C CA . GLU A 1 97 ? -12.229 -15.467 -3.972 1.00 91.25 97 GLU A CA 1
ATOM 781 C C . GLU A 1 97 ? -10.936 -15.645 -4.775 1.00 91.25 97 GLU A C 1
ATOM 783 O O . GLU A 1 97 ? -10.362 -16.731 -4.819 1.00 91.25 97 GLU A O 1
ATOM 788 N N . ARG A 1 98 ? -10.466 -14.574 -5.430 1.00 89.19 98 ARG A N 1
ATOM 789 C CA . ARG A 1 98 ? -9.269 -14.588 -6.277 1.00 89.19 98 ARG A CA 1
ATOM 790 C C . ARG A 1 98 ? -8.268 -13.550 -5.793 1.00 89.19 98 ARG A C 1
ATOM 792 O O . ARG A 1 98 ? -8.456 -12.347 -5.947 1.00 89.19 98 ARG A O 1
ATOM 799 N N . ALA A 1 99 ? -7.157 -14.013 -5.237 1.00 88.50 99 ALA A N 1
ATOM 800 C CA . ALA A 1 99 ? -6.060 -13.152 -4.808 1.00 88.50 99 ALA A CA 1
ATOM 801 C C . ALA A 1 99 ? -5.070 -12.905 -5.961 1.00 88.50 99 ALA A C 1
ATOM 803 O O . ALA A 1 99 ? -3.944 -13.391 -5.934 1.00 88.50 99 ALA A O 1
ATOM 804 N N . LEU A 1 100 ? -5.506 -12.174 -6.994 1.00 95.50 100 LEU A N 1
ATOM 805 C CA . LEU A 1 100 ? -4.641 -11.795 -8.116 1.00 95.50 100 LEU A CA 1
ATOM 806 C C . LEU A 1 100 ? -4.032 -10.408 -7.886 1.00 95.50 100 LEU A C 1
ATOM 808 O O . LEU A 1 100 ? -4.736 -9.462 -7.528 1.00 95.50 100 LEU A O 1
ATOM 812 N N . LEU A 1 101 ? -2.730 -10.303 -8.129 1.00 96.06 101 LEU A N 1
ATOM 813 C CA . LEU A 1 101 ? -1.946 -9.076 -8.055 1.00 96.06 101 LEU A CA 1
ATOM 814 C C . LEU A 1 101 ? -1.081 -8.989 -9.315 1.00 96.06 101 LEU A C 1
ATOM 816 O O . LEU A 1 101 ? -0.387 -9.947 -9.648 1.00 96.06 101 LEU A O 1
ATOM 820 N N . VAL A 1 102 ? -1.121 -7.850 -10.000 1.00 96.06 102 VAL A N 1
ATOM 821 C CA . VAL A 1 102 ? -0.381 -7.613 -11.244 1.00 96.06 102 VAL A CA 1
ATOM 822 C C . VAL A 1 102 ? 0.527 -6.405 -11.066 1.00 96.06 102 VAL A C 1
ATOM 824 O O . VAL A 1 102 ? 0.091 -5.350 -10.610 1.00 96.06 102 VAL A O 1
ATOM 827 N N . PHE A 1 103 ? 1.797 -6.555 -11.426 1.00 95.44 103 PHE A N 1
ATOM 828 C CA . PHE A 1 103 ? 2.807 -5.499 -11.379 1.00 95.44 103 PHE A CA 1
ATOM 829 C C . PHE A 1 103 ? 3.932 -5.799 -12.386 1.00 95.44 103 PHE A C 1
ATOM 831 O O . PHE A 1 103 ? 4.063 -6.946 -12.826 1.00 95.44 103 PHE A O 1
ATOM 838 N N . PRO A 1 104 ? 4.750 -4.802 -12.772 1.00 93.81 104 PRO A N 1
ATOM 839 C CA . PRO A 1 104 ? 5.898 -5.021 -13.647 1.00 93.81 104 PRO A CA 1
ATOM 840 C C . PRO A 1 104 ? 6.894 -6.028 -13.056 1.00 93.81 104 PRO A C 1
ATOM 842 O O . PRO A 1 104 ? 7.412 -5.840 -11.954 1.00 93.81 104 PRO A O 1
ATOM 845 N N . GLY A 1 105 ? 7.180 -7.092 -13.807 1.00 90.75 105 GLY A N 1
ATOM 846 C CA . GLY A 1 105 ? 8.155 -8.107 -13.414 1.00 90.75 105 GLY A CA 1
ATOM 847 C C . GLY A 1 105 ? 9.594 -7.582 -13.412 1.00 90.75 105 GLY A C 1
ATOM 848 O O . GLY A 1 105 ? 9.914 -6.552 -14.000 1.00 90.75 105 GLY A O 1
ATOM 849 N N . HIS A 1 106 ? 10.490 -8.318 -12.756 1.00 84.75 106 HIS A N 1
ATOM 850 C CA . HIS A 1 106 ? 11.910 -7.961 -12.683 1.00 84.75 106 HIS A CA 1
ATOM 851 C C . HIS A 1 106 ? 12.643 -8.109 -14.035 1.00 84.75 106 HIS A C 1
ATOM 853 O O . HIS A 1 106 ? 13.533 -7.324 -14.366 1.00 84.75 106 HIS A O 1
ATOM 859 N N . LYS A 1 107 ? 12.272 -9.115 -14.838 1.00 81.38 107 LYS A N 1
ATOM 860 C CA . LYS A 1 107 ? 12.894 -9.408 -16.139 1.00 81.38 107 LYS A CA 1
ATOM 861 C C . LYS A 1 107 ? 12.115 -8.756 -17.284 1.00 81.38 107 LYS A C 1
ATOM 863 O O . LYS A 1 107 ? 10.888 -8.721 -17.247 1.00 81.38 107 LYS A O 1
ATOM 868 N N . CYS A 1 108 ? 12.832 -8.283 -18.304 1.00 73.44 108 CYS A N 1
ATOM 869 C CA . CYS A 1 108 ? 12.228 -7.999 -19.606 1.00 73.44 108 CYS A CA 1
ATOM 870 C C . CYS A 1 108 ? 11.896 -9.332 -20.285 1.00 73.44 108 CYS A C 1
ATOM 872 O O . CYS A 1 108 ? 12.715 -10.253 -20.226 1.00 73.44 108 CYS A O 1
ATOM 874 N N . GLY A 1 109 ? 10.686 -9.426 -20.840 1.00 61.31 109 GLY A N 1
ATOM 875 C CA . GLY A 1 109 ? 10.292 -10.521 -21.727 1.00 61.31 109 GLY A CA 1
ATOM 876 C C . GLY A 1 109 ? 10.919 -10.395 -23.105 1.00 61.31 109 GLY A C 1
ATOM 877 O O . GLY A 1 109 ? 11.448 -9.299 -23.407 1.00 61.31 109 GLY A O 1
#

Sequence (109 aa):
MLHRSNLLAIVGGGSHPKFPDASVLIWDDAREGKDKLVLEFSFPRPVLAVRMRHDRLVVVLQNRLYVFSFPHRPTKLFEFETRDNPKGIVDLCPSLERALLVFPGHKCG

InterPro domains:
  IPR048720 PROPPIN [PTHR11227] (1-109)

Foldseek 3Di:
DAPPAQWDWDAFDDPDTPDDQQKIWIARNPDDDDPRGDDMDGHPAGWQDWDDEQQWIWTFDQFKIWIWGDDPPTDTPDMDGADGDVNRDKDADRDPVDGDIDDHHRDDD

Organism: NCBI:txid1833763

pLDDT: mean 92.16, std 6.68, range [61.31, 98.06]

Radius of gyration: 14.24 Å; chains: 1; bounding box: 31×37×39 Å

Secondary structure (DSSP, 8-state):
--TT-SEEEEE--SSS-SS-TTEEEEEETTS-SSTTEEEEEE-SS---EEEEETTEEEEE-SSEEEEEE-SSS--EEEEEE-S--TT---EE---SS---EE---SS--